Protein AF-A0A351Y4X9-F1 (afdb_monomer)

Secondary structure (DSSP, 8-state):
--HHHHHHHHHHHHHHHHHH--TTSSS-HHHHHHHHHHHHHHHHHHHHSSSS---HHHHHHHHHHHHHHHHHHHH-

Sequence (76 aa):
MSFSDLIQEGNIGLIKAIEKFDPEKEFKFSTYATRWIKQSITKAIADMTKHVRIPVHLIDEINSYNKTYQLLFQKL

Nearest PDB structures (foldseek):
  5vi5-assembly1_F  TM=9.329E-01  e=3.983E-06  Mycolicibacterium smegmatis MC2 155
  7mkd-assembly1_L  TM=9.461E-01  e=8.104E-06  Escherichia coli
  8r6p-assembly1_F  TM=9.251E-01  e=9.836E-06  Mycolicibacterium smegmatis MC2 155
  6ccv-assembly1_F  TM=9.374E-01  e=1.274E-05  Mycolicibacterium smegmatis MC2 155
  8qti-assembly1_F  TM=9.246E-01  e=1.546E-05  Mycolicibacterium smegmatis MC2 155

Structure (mmCIF, N/CA/C/O backbone):
data_AF-A0A351Y4X9-F1
#
_entry.id   AF-A0A351Y4X9-F1
#
loop_
_atom_site.group_PDB
_atom_site.id
_atom_site.type_symbol
_atom_site.label_atom_id
_atom_site.label_alt_id
_atom_site.label_comp_id
_atom_site.label_asym_id
_atom_site.label_entity_id
_atom_site.label_seq_id
_atom_site.pdbx_PDB_ins_code
_atom_site.Cartn_x
_atom_site.Cartn_y
_atom_site.Cartn_z
_atom_site.occupancy
_atom_site.B_iso_or_equiv
_at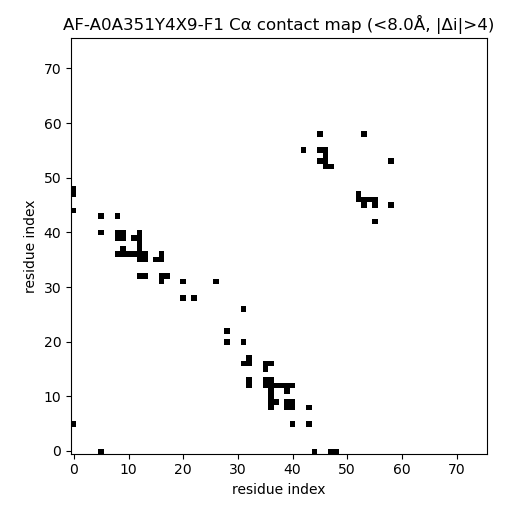om_site.auth_seq_id
_atom_site.auth_comp_id
_atom_site.auth_asym_id
_atom_site.auth_atom_id
_atom_site.pdbx_PDB_model_num
ATOM 1 N N . MET A 1 1 ? 0.861 1.845 -16.306 1.00 77.12 1 MET A N 1
ATOM 2 C CA . MET A 1 1 ? -0.338 2.007 -15.462 1.00 77.12 1 MET A CA 1
ATOM 3 C C . MET A 1 1 ? -0.560 3.488 -15.238 1.00 77.12 1 MET A C 1
ATOM 5 O O . MET A 1 1 ? 0.409 4.184 -14.947 1.00 77.12 1 MET A O 1
ATOM 9 N N . SER A 1 2 ? -1.777 3.974 -15.468 1.00 90.75 2 SER A N 1
ATOM 10 C CA . SER A 1 2 ? -2.103 5.389 -15.298 1.00 90.75 2 SER A CA 1
ATOM 11 C C . SER A 1 2 ? -2.312 5.730 -13.817 1.00 90.75 2 SER A C 1
ATOM 13 O O . SER A 1 2 ? -2.507 4.851 -12.977 1.00 90.75 2 SER A O 1
ATOM 15 N N . PHE A 1 3 ? -2.286 7.021 -13.483 1.00 91.38 3 PHE A N 1
ATOM 16 C CA . PHE A 1 3 ? -2.610 7.481 -12.130 1.00 91.38 3 PHE A CA 1
ATOM 17 C C . PHE A 1 3 ? -4.063 7.161 -11.734 1.00 91.38 3 PHE A C 1
ATOM 19 O O . PHE A 1 3 ? -4.333 6.855 -10.577 1.00 91.38 3 PHE A O 1
ATOM 26 N N . SER A 1 4 ? -4.990 7.171 -12.697 1.00 94.56 4 SER A N 1
ATOM 27 C CA . SER A 1 4 ? -6.392 6.820 -12.449 1.00 94.56 4 SER A CA 1
ATOM 28 C C . SER A 1 4 ? -6.550 5.346 -12.069 1.00 94.56 4 SER A C 1
ATOM 30 O O . SER A 1 4 ? -7.268 5.051 -11.116 1.00 94.56 4 SER A O 1
ATOM 32 N N . ASP A 1 5 ? -5.812 4.439 -12.717 1.00 93.38 5 ASP A N 1
ATOM 33 C CA . ASP A 1 5 ? -5.832 3.007 -12.379 1.00 93.38 5 ASP A CA 1
ATOM 34 C C . ASP A 1 5 ? -5.360 2.773 -10.935 1.00 93.38 5 ASP A C 1
ATOM 36 O O . ASP A 1 5 ? -5.971 2.019 -10.183 1.00 93.38 5 ASP A O 1
ATOM 40 N N . LEU A 1 6 ? -4.314 3.490 -10.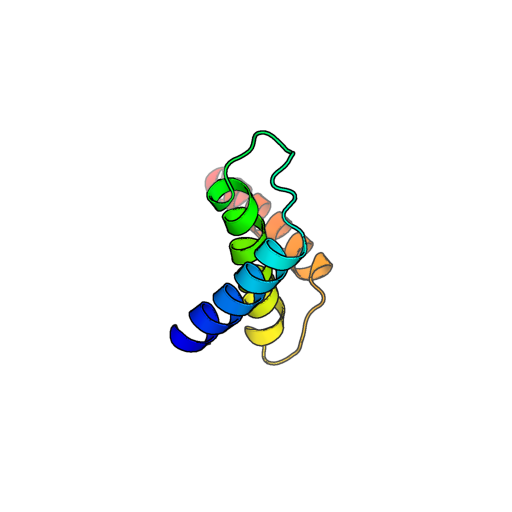509 1.00 93.75 6 LEU A N 1
ATOM 41 C CA . LEU A 1 6 ? -3.810 3.438 -9.133 1.00 93.75 6 LEU A CA 1
ATOM 42 C C . LEU A 1 6 ? -4.845 3.907 -8.105 1.00 93.75 6 LEU A C 1
ATOM 44 O O . LEU A 1 6 ? -4.964 3.307 -7.036 1.00 93.75 6 LEU A O 1
ATOM 48 N N . ILE A 1 7 ? -5.596 4.967 -8.419 1.00 96.00 7 ILE A N 1
ATOM 49 C CA . ILE A 1 7 ? -6.686 5.448 -7.562 1.00 96.00 7 ILE A CA 1
ATOM 50 C C . ILE A 1 7 ? -7.774 4.380 -7.448 1.00 96.00 7 ILE A C 1
ATOM 52 O O . ILE A 1 7 ? -8.234 4.100 -6.343 1.00 96.00 7 ILE A O 1
ATOM 56 N N . GLN A 1 8 ? -8.155 3.750 -8.559 1.00 96.75 8 GLN A N 1
ATOM 57 C CA . GLN A 1 8 ? -9.196 2.722 -8.553 1.00 96.75 8 GLN A CA 1
ATOM 58 C C . GLN A 1 8 ? -8.779 1.485 -7.753 1.00 96.75 8 GLN A C 1
ATOM 60 O O . GLN A 1 8 ? -9.554 0.991 -6.934 1.00 96.75 8 GLN A O 1
ATOM 65 N N . GLU A 1 9 ? -7.533 1.041 -7.887 1.00 96.50 9 GLU A N 1
ATOM 66 C CA . GLU A 1 9 ? -6.985 -0.045 -7.069 1.00 96.50 9 GLU A CA 1
ATOM 67 C C . GLU A 1 9 ? -6.906 0.327 -5.583 1.00 96.50 9 GLU A C 1
ATOM 69 O O . GLU A 1 9 ? -7.165 -0.505 -4.706 1.00 96.50 9 GLU A O 1
ATOM 74 N N . GLY A 1 10 ? -6.611 1.594 -5.281 1.00 97.19 10 GLY A N 1
ATOM 75 C CA . GLY A 1 10 ? -6.700 2.149 -3.933 1.00 97.19 10 GLY A CA 1
ATOM 76 C C . GLY A 1 10 ? -8.125 2.116 -3.373 1.00 97.19 10 GLY A C 1
ATOM 77 O O . GLY A 1 10 ? -8.315 1.689 -2.234 1.00 97.19 10 GLY A O 1
ATOM 78 N N . ASN A 1 11 ? -9.127 2.481 -4.179 1.00 97.75 11 ASN A N 1
ATOM 79 C CA . ASN A 1 11 ? -10.545 2.422 -3.810 1.00 97.75 11 ASN A CA 1
ATOM 80 C C . ASN A 1 11 ? -10.982 0.984 -3.492 1.00 97.75 11 ASN A C 1
ATOM 82 O O . ASN A 1 11 ? -11.644 0.754 -2.482 1.00 97.75 11 ASN A O 1
ATOM 86 N N . ILE A 1 12 ? -10.540 -0.005 -4.278 1.00 97.25 12 ILE A N 1
ATOM 87 C CA . ILE A 1 12 ? -10.778 -1.431 -3.990 1.00 97.25 12 ILE A CA 1
ATOM 88 C C . ILE A 1 12 ? -10.155 -1.832 -2.643 1.00 97.25 12 ILE A C 1
ATOM 90 O O . ILE A 1 12 ? -10.767 -2.559 -1.855 1.00 97.25 12 ILE A O 1
ATOM 94 N N . GLY A 1 13 ? -8.941 -1.356 -2.354 1.00 97.19 13 GLY A N 1
ATOM 95 C CA . GLY A 1 13 ? -8.286 -1.562 -1.061 1.00 97.19 13 GLY A CA 1
ATOM 96 C C . GLY A 1 13 ? -9.058 -0.934 0.103 1.00 97.19 13 GLY A C 1
ATOM 97 O O . GLY A 1 13 ? -9.196 -1.553 1.157 1.00 97.19 13 GLY A O 1
ATOM 98 N N . LEU A 1 14 ? -9.605 0.266 -0.094 1.00 97.94 14 LEU A N 1
ATOM 99 C CA . LEU A 1 14 ? -10.409 0.966 0.904 1.00 97.94 14 LEU A CA 1
A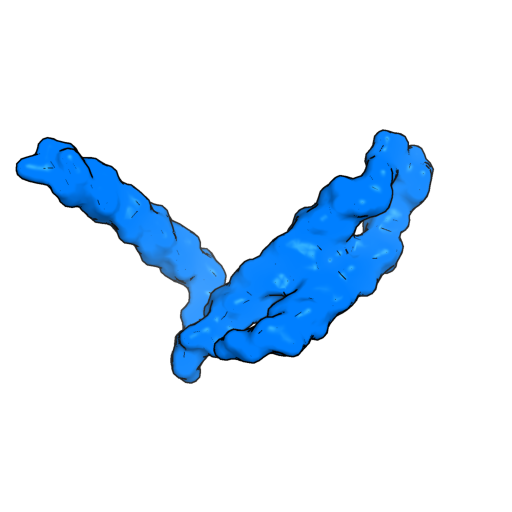TOM 100 C C . LEU A 1 14 ? -11.718 0.226 1.211 1.00 97.94 14 LEU A C 1
ATOM 102 O O . LEU A 1 14 ? -12.036 0.049 2.383 1.00 97.94 14 LEU A O 1
ATOM 106 N N . ILE A 1 15 ? -12.440 -0.259 0.195 1.00 97.94 15 ILE A N 1
ATOM 107 C CA . ILE A 1 15 ? -13.684 -1.027 0.391 1.00 97.94 15 ILE A CA 1
ATOM 108 C C . ILE A 1 15 ? -13.418 -2.267 1.254 1.00 97.94 15 ILE A C 1
ATOM 110 O O . ILE A 1 15 ? -14.103 -2.486 2.250 1.00 97.94 15 ILE A O 1
ATOM 114 N N . LYS A 1 16 ? -12.345 -3.015 0.963 1.00 96.62 16 LYS A N 1
ATOM 115 C CA . LYS A 1 16 ? -11.928 -4.168 1.785 1.00 96.62 16 LYS A CA 1
ATOM 116 C C . LYS A 1 16 ? -11.592 -3.785 3.223 1.00 96.62 16 LYS A C 1
ATOM 118 O O . LYS A 1 16 ? -11.820 -4.574 4.139 1.00 96.62 16 LYS A O 1
ATOM 123 N N . ALA A 1 17 ? -11.010 -2.603 3.424 1.00 97.00 17 ALA A N 1
ATOM 124 C CA . ALA A 1 17 ? -10.746 -2.101 4.762 1.00 97.00 17 ALA A CA 1
ATOM 125 C C . ALA A 1 17 ? -12.050 -1.830 5.515 1.00 97.00 17 ALA A C 1
ATOM 127 O O . ALA A 1 17 ? -12.131 -2.190 6.680 1.00 97.00 17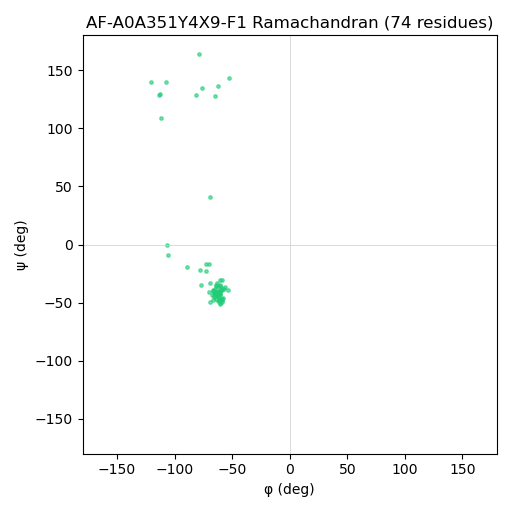 ALA A O 1
ATOM 128 N N . ILE A 1 18 ? -13.055 -1.239 4.861 1.00 96.88 18 ILE A N 1
ATOM 129 C CA . ILE A 1 18 ? -14.373 -0.964 5.454 1.00 96.88 18 ILE A CA 1
ATOM 130 C C . ILE A 1 18 ? -15.063 -2.272 5.851 1.00 96.88 18 ILE A C 1
ATOM 132 O O . ILE A 1 18 ? -15.492 -2.405 6.990 1.00 96.88 18 ILE A O 1
ATOM 136 N N . GLU A 1 19 ? -15.101 -3.260 4.954 1.00 96.12 19 GLU A N 1
ATOM 137 C CA . GLU A 1 19 ? -15.757 -4.557 5.200 1.00 96.12 19 GLU A CA 1
ATOM 138 C C . GLU A 1 19 ? -15.162 -5.330 6.384 1.00 96.12 19 GLU A C 1
ATOM 140 O O . GLU A 1 19 ? -15.855 -6.105 7.037 1.00 96.12 19 GLU A O 1
ATOM 145 N N . LYS A 1 20 ? -13.861 -5.154 6.644 1.00 94.19 20 LYS A N 1
ATOM 146 C CA . LYS A 1 20 ? -13.122 -5.896 7.676 1.00 94.19 20 LYS A CA 1
ATOM 147 C C . LYS A 1 20 ? -12.789 -5.069 8.909 1.00 94.19 20 LYS A C 1
ATOM 149 O O . LYS A 1 20 ? -12.072 -5.568 9.780 1.00 94.19 20 LYS A O 1
ATOM 154 N N . PHE A 1 21 ? -13.172 -3.799 8.939 1.00 95.69 21 PHE A N 1
ATOM 155 C CA . PHE A 1 21 ? -12.875 -2.946 10.075 1.00 95.69 21 PHE A CA 1
ATOM 156 C C . PHE A 1 21 ? -13.823 -3.279 11.219 1.00 95.69 21 PHE A C 1
ATOM 158 O O . PHE A 1 21 ? -15.025 -3.421 11.027 1.00 95.69 21 PHE A O 1
ATOM 165 N N . ASP A 1 22 ? -13.251 -3.397 12.409 1.00 94.19 22 ASP A N 1
ATOM 166 C CA . ASP A 1 22 ? -13.983 -3.653 13.636 1.00 94.19 22 ASP A CA 1
ATOM 167 C C . ASP A 1 22 ? -13.884 -2.395 14.509 1.00 94.19 22 ASP A C 1
ATOM 169 O O . ASP A 1 22 ? -12.782 -2.091 14.982 1.00 94.19 22 ASP A O 1
ATOM 173 N N . PRO A 1 23 ? -14.980 -1.631 14.672 1.00 91.25 23 PRO A N 1
ATOM 174 C CA . PRO A 1 23 ? -14.974 -0.387 15.432 1.00 91.25 23 PRO A CA 1
ATOM 175 C C . PRO A 1 23 ? -14.802 -0.599 16.941 1.00 91.25 23 PRO A C 1
ATOM 177 O O . PRO A 1 23 ? -14.435 0.351 17.626 1.00 91.25 23 PRO A O 1
ATOM 180 N N . GLU A 1 24 ? -15.010 -1.818 17.453 1.00 93.69 24 GLU A N 1
ATOM 181 C CA . GLU A 1 24 ? -14.794 -2.150 18.869 1.00 93.69 24 GLU A CA 1
ATOM 182 C C . GLU A 1 24 ? -13.299 -2.211 19.221 1.00 93.69 24 GLU A C 1
ATOM 184 O O . GLU A 1 24 ? -12.908 -2.153 20.387 1.00 93.69 24 GLU A O 1
ATOM 189 N N . LYS A 1 25 ? -12.424 -2.307 18.212 1.00 87.19 25 LYS A N 1
ATOM 190 C CA . LYS A 1 25 ? -10.976 -2.210 18.406 1.00 87.19 25 LYS A CA 1
ATOM 191 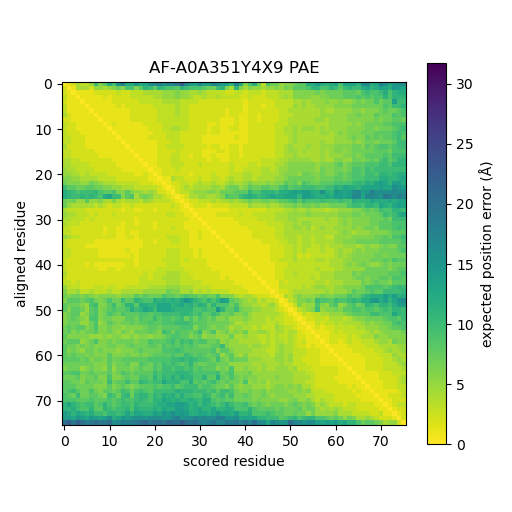C C . LYS A 1 25 ? -10.590 -0.737 18.492 1.00 87.19 25 LYS A C 1
ATOM 193 O O . LYS A 1 25 ? -10.877 0.029 17.578 1.00 87.19 25 LYS A O 1
ATOM 198 N N . GLU A 1 26 ? -9.853 -0.355 19.534 1.00 88.75 26 GLU A N 1
ATOM 199 C CA . GLU A 1 26 ? -9.431 1.029 19.834 1.00 88.75 26 GLU A CA 1
ATOM 200 C C . GLU A 1 26 ? -8.381 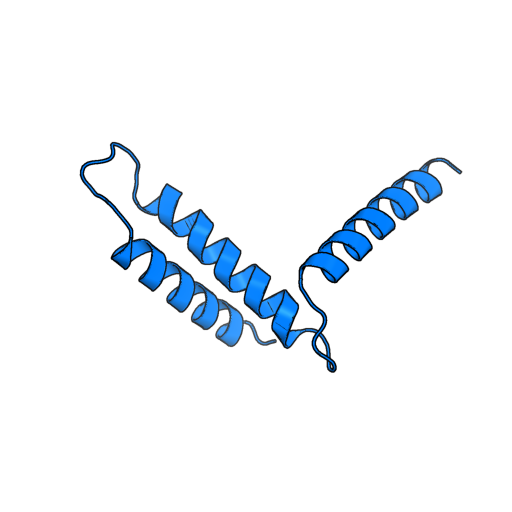1.620 18.858 1.00 88.75 26 GLU A C 1
ATOM 202 O O . GLU A 1 26 ? -7.441 2.314 19.247 1.00 88.75 26 GLU A O 1
ATOM 207 N N . PHE A 1 27 ? -8.509 1.367 17.556 1.00 91.50 27 PHE A N 1
ATOM 208 C CA . PHE A 1 27 ? -7.632 1.904 16.525 1.00 91.50 27 PHE A CA 1
ATOM 209 C C . PHE A 1 27 ? -8.423 2.726 15.516 1.00 91.50 27 PHE A C 1
ATOM 211 O O . PHE A 1 27 ? -9.504 2.357 15.066 1.00 91.50 27 PHE A O 1
ATOM 218 N N . LYS A 1 28 ? -7.836 3.846 15.089 1.00 93.81 28 LYS A N 1
ATOM 219 C CA . LYS A 1 28 ? -8.431 4.697 14.056 1.00 93.81 28 LYS A CA 1
ATOM 220 C C . LYS A 1 28 ? -8.544 3.930 12.738 1.00 93.81 28 LYS A C 1
ATOM 222 O O . LYS A 1 28 ? -7.571 3.324 12.283 1.00 93.81 28 LYS A O 1
ATOM 227 N N . PHE A 1 29 ? -9.690 4.061 12.071 1.00 95.12 29 PHE A N 1
ATOM 228 C CA . PHE A 1 29 ? -9.924 3.473 10.751 1.00 95.12 29 PHE A CA 1
ATOM 229 C C . PHE A 1 29 ? -8.843 3.854 9.729 1.00 95.12 29 PHE A C 1
ATOM 231 O O . PHE A 1 29 ? -8.388 3.002 8.971 1.00 95.12 29 PHE A O 1
ATOM 238 N N . SER A 1 30 ? -8.360 5.102 9.743 1.00 95.75 30 SER A N 1
ATOM 239 C CA . SER A 1 30 ? -7.310 5.573 8.827 1.00 95.75 30 SER A CA 1
ATOM 240 C C . SER A 1 30 ? -6.022 4.746 8.916 1.00 95.75 30 SER A C 1
ATOM 242 O O . SER A 1 30 ? -5.421 4.427 7.886 1.00 95.75 30 SER A O 1
ATOM 244 N N . THR A 1 31 ? -5.627 4.327 10.121 1.00 95.19 31 THR A N 1
ATOM 245 C CA . THR A 1 31 ? -4.467 3.452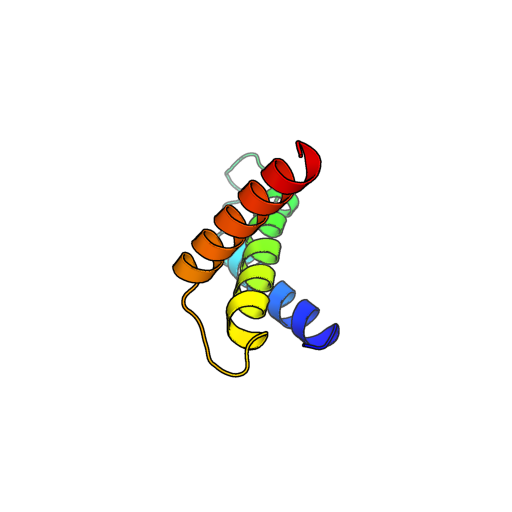 10.341 1.00 95.19 31 THR A CA 1
ATOM 246 C C . THR A 1 31 ? -4.674 2.088 9.684 1.00 95.19 31 THR A C 1
ATOM 248 O O . THR A 1 31 ? -3.772 1.576 9.017 1.00 95.19 31 THR A O 1
ATOM 251 N N . TYR A 1 32 ? -5.870 1.514 9.829 1.00 95.25 32 TYR A N 1
ATOM 252 C CA . TYR A 1 32 ? -6.215 0.221 9.243 1.00 95.25 32 TYR A CA 1
ATOM 253 C C . TYR A 1 32 ? -6.311 0.298 7.713 1.00 95.25 32 TYR A C 1
ATOM 255 O O . TYR A 1 32 ? -5.654 -0.469 7.004 1.00 95.25 32 TYR A O 1
ATOM 263 N N . ALA A 1 33 ? -7.052 1.279 7.197 1.00 97.12 33 ALA A N 1
ATOM 264 C CA . ALA A 1 33 ? -7.269 1.493 5.771 1.00 97.12 33 ALA A CA 1
ATOM 265 C C . ALA A 1 33 ? -5.965 1.714 5.000 1.00 97.12 33 ALA A C 1
ATOM 267 O O . ALA A 1 33 ? -5.785 1.147 3.923 1.00 97.12 33 ALA A O 1
ATOM 268 N N . THR A 1 34 ? -5.008 2.449 5.575 1.00 97.19 34 THR A N 1
ATOM 269 C CA . THR A 1 34 ? -3.708 2.712 4.932 1.00 97.19 34 THR A CA 1
ATOM 270 C C . THR A 1 34 ? -2.974 1.420 4.551 1.00 97.19 34 THR A C 1
ATOM 272 O O . THR A 1 34 ? -2.347 1.353 3.492 1.00 97.19 34 THR A O 1
ATOM 275 N N . ARG A 1 35 ? -3.065 0.362 5.373 1.00 96.06 35 ARG A N 1
ATOM 276 C CA . ARG A 1 35 ? -2.417 -0.930 5.086 1.00 96.06 35 ARG A CA 1
ATOM 277 C C . ARG A 1 35 ? -3.061 -1.621 3.882 1.00 96.06 35 ARG A C 1
ATOM 279 O O . ARG A 1 35 ? -2.337 -2.091 3.006 1.00 96.06 35 ARG A O 1
ATOM 286 N N . TRP A 1 36 ? -4.391 -1.625 3.808 1.00 97.44 36 TRP A N 1
ATOM 287 C CA . TRP A 1 36 ? -5.146 -2.236 2.709 1.00 97.44 36 TRP A CA 1
ATOM 288 C C . TRP A 1 36 ? -5.005 -1.476 1.391 1.00 97.44 36 TRP A C 1
ATOM 290 O O . TRP A 1 36 ? -4.803 -2.101 0.351 1.00 97.44 36 TRP A O 1
ATOM 300 N N . ILE A 1 37 ? -5.033 -0.139 1.432 1.00 97.44 37 ILE A N 1
ATOM 301 C CA . ILE A 1 37 ? -4.816 0.711 0.252 1.00 97.44 37 ILE A CA 1
ATOM 302 C C . ILE A 1 37 ? -3.421 0.451 -0.321 1.00 97.44 37 ILE A C 1
ATOM 304 O O . ILE A 1 37 ? -3.282 0.139 -1.505 1.00 97.44 37 ILE A O 1
ATOM 308 N N . LYS A 1 38 ? -2.383 0.496 0.529 1.00 97.06 38 LYS A N 1
ATOM 309 C CA . LYS A 1 38 ? -1.003 0.234 0.100 1.00 97.06 38 LYS A CA 1
ATOM 310 C C . LYS A 1 38 ? -0.848 -1.173 -0.474 1.00 97.06 38 LYS A C 1
ATOM 312 O O . LYS A 1 38 ? -0.208 -1.334 -1.506 1.00 97.06 38 LYS A O 1
ATOM 317 N N . GLN A 1 39 ? -1.429 -2.186 0.169 1.00 95.31 39 GLN A N 1
ATOM 318 C CA . GLN A 1 39 ? -1.367 -3.563 -0.319 1.00 95.31 39 GLN A CA 1
ATOM 319 C C . GLN A 1 39 ? -2.015 -3.713 -1.702 1.00 95.31 39 GLN A C 1
ATOM 321 O O . GLN A 1 39 ? -1.420 -4.342 -2.575 1.00 95.31 39 GLN A O 1
ATOM 326 N N . SER A 1 40 ? -3.210 -3.144 -1.898 1.00 96.25 40 SER A N 1
ATOM 327 C CA . SER A 1 40 ? -3.953 -3.232 -3.161 1.00 96.25 40 SER A CA 1
ATOM 328 C C . SER A 1 40 ? -3.163 -2.603 -4.309 1.00 96.25 40 SER A C 1
ATOM 330 O O . SER A 1 40 ? -2.917 -3.252 -5.323 1.00 96.25 40 SER A O 1
ATOM 332 N N . ILE A 1 41 ? -2.639 -1.394 -4.085 1.00 95.12 41 ILE A N 1
ATOM 333 C CA . ILE A 1 41 ? -1.801 -0.684 -5.056 1.00 95.12 41 ILE A CA 1
ATOM 334 C C . ILE A 1 41 ? -0.529 -1.478 -5.388 1.00 95.12 41 ILE A C 1
ATOM 336 O O . ILE A 1 41 ? -0.243 -1.711 -6.561 1.00 95.12 41 ILE A O 1
ATOM 340 N N . THR A 1 42 ? 0.230 -1.934 -4.385 1.00 93.19 42 THR A N 1
ATOM 341 C CA . THR A 1 42 ? 1.472 -2.695 -4.619 1.00 93.19 42 THR A CA 1
ATOM 342 C C . THR A 1 42 ? 1.207 -3.978 -5.404 1.00 93.19 42 THR A C 1
ATOM 344 O O . THR A 1 42 ? 1.981 -4.324 -6.296 1.00 93.19 42 THR A O 1
ATOM 347 N N . LYS A 1 43 ? 0.102 -4.671 -5.108 1.00 90.69 43 LYS A N 1
ATOM 348 C CA . LYS A 1 43 ? -0.295 -5.875 -5.840 1.00 90.69 43 LYS A CA 1
ATOM 349 C C . LYS A 1 43 ? -0.625 -5.562 -7.301 1.00 90.69 43 LYS A C 1
ATOM 351 O O . LYS A 1 43 ? -0.121 -6.250 -8.182 1.00 90.69 43 LYS A O 1
ATOM 356 N N . ALA A 1 44 ? -1.412 -4.519 -7.563 1.00 91.56 44 ALA A N 1
ATOM 357 C CA . ALA A 1 44 ? -1.759 -4.118 -8.924 1.00 91.56 44 ALA A CA 1
ATOM 358 C C . ALA A 1 44 ? -0.521 -3.722 -9.747 1.00 91.56 44 ALA A C 1
ATOM 360 O O . ALA A 1 44 ? -0.382 -4.133 -10.896 1.00 91.56 44 ALA A O 1
ATOM 361 N N . ILE A 1 45 ? 0.431 -3.005 -9.136 1.00 90.38 45 ILE A N 1
ATOM 362 C CA . ILE A 1 45 ? 1.732 -2.703 -9.750 1.00 90.38 45 ILE A CA 1
ATOM 363 C C . ILE A 1 45 ? 2.462 -4.006 -10.104 1.00 90.38 45 ILE A C 1
ATOM 365 O O . ILE A 1 45 ? 2.920 -4.164 -11.234 1.00 90.38 45 ILE A O 1
ATOM 369 N N . ALA A 1 46 ? 2.565 -4.954 -9.173 1.00 87.44 46 ALA A N 1
ATOM 370 C CA . ALA A 1 46 ? 3.256 -6.220 -9.413 1.00 87.44 46 ALA A CA 1
ATOM 371 C C . ALA A 1 46 ? 2.614 -7.045 -10.546 1.00 87.44 46 ALA A C 1
ATOM 373 O O . ALA A 1 46 ? 3.331 -7.590 -11.383 1.00 87.44 46 ALA A O 1
ATOM 374 N N . ASP A 1 47 ? 1.281 -7.095 -10.605 1.00 84.75 47 ASP A N 1
ATOM 375 C CA . ASP A 1 47 ? 0.544 -7.876 -11.602 1.00 84.75 47 ASP A CA 1
ATOM 376 C C . ASP A 1 47 ? 0.510 -7.201 -12.995 1.00 84.75 47 ASP A C 1
ATOM 378 O O . ASP A 1 47 ? 0.557 -7.907 -14.001 1.00 84.75 47 ASP A O 1
ATOM 382 N N . MET A 1 48 ? 0.449 -5.861 -13.079 1.00 80.62 48 MET A N 1
ATOM 383 C CA . MET A 1 48 ? 0.205 -5.128 -14.340 1.00 80.62 48 MET A CA 1
ATOM 384 C C . MET A 1 48 ? 1.430 -4.420 -14.944 1.00 80.62 48 MET A C 1
ATOM 386 O O . MET A 1 48 ? 1.349 -3.895 -16.055 1.00 80.62 48 MET A O 1
ATOM 390 N N . THR A 1 49 ? 2.568 -4.335 -14.246 1.00 79.44 49 THR A N 1
ATOM 391 C CA . THR A 1 49 ? 3.746 -3.598 -14.766 1.00 79.44 49 THR A CA 1
ATOM 392 C C . THR A 1 49 ? 4.543 -4.345 -15.825 1.00 79.44 49 THR A C 1
ATOM 394 O O . THR A 1 49 ? 5.295 -3.719 -16.574 1.00 79.44 49 THR A O 1
ATOM 397 N N . LYS A 1 50 ? 4.435 -5.672 -15.881 1.00 80.25 50 LYS A N 1
ATOM 398 C CA . LYS A 1 50 ? 5.195 -6.510 -16.811 1.00 80.25 50 LYS A CA 1
ATOM 399 C C . LYS A 1 50 ? 4.270 -7.034 -17.906 1.00 80.25 50 LYS A C 1
ATOM 401 O O . LYS A 1 50 ? 3.151 -7.441 -17.624 1.00 80.25 50 LYS A O 1
ATOM 406 N N . HIS A 1 51 ? 4.761 -7.070 -19.147 1.00 82.50 51 HIS A N 1
ATOM 407 C CA . HIS A 1 51 ? 4.029 -7.670 -20.273 1.00 82.50 51 HIS A CA 1
ATOM 408 C C . HIS A 1 51 ? 3.706 -9.152 -20.040 1.00 82.50 51 HIS A C 1
ATOM 410 O O . HIS A 1 51 ? 2.684 -9.642 -20.507 1.00 82.50 51 HIS A O 1
ATOM 416 N N . VAL A 1 52 ? 4.571 -9.850 -19.299 1.00 84.31 52 VAL A N 1
ATOM 417 C CA . VAL A 1 52 ? 4.345 -11.215 -18.825 1.00 84.31 52 VAL A CA 1
ATOM 418 C C . VAL A 1 52 ? 4.230 -11.171 -17.311 1.00 84.31 52 VAL A C 1
ATOM 420 O O . VAL A 1 52 ? 5.100 -10.618 -16.638 1.00 84.31 52 VAL A O 1
ATOM 423 N N . ARG A 1 53 ? 3.159 -11.757 -16.777 1.00 84.44 53 ARG A N 1
ATOM 424 C CA . ARG A 1 53 ? 2.903 -11.797 -15.339 1.00 84.44 53 ARG A CA 1
ATOM 425 C C . ARG A 1 53 ? 3.977 -12.614 -14.625 1.00 84.44 53 ARG A C 1
ATOM 427 O O . ARG A 1 53 ? 4.203 -13.773 -14.963 1.00 84.44 53 ARG A O 1
ATOM 434 N N . ILE A 1 54 ? 4.573 -12.023 -13.596 1.00 86.00 54 ILE A N 1
ATOM 435 C CA . ILE A 1 54 ? 5.550 -12.682 -12.730 1.00 86.00 54 ILE A CA 1
ATOM 436 C C . ILE A 1 54 ? 4.926 -12.829 -11.335 1.00 86.00 54 ILE A C 1
ATOM 438 O O . ILE A 1 54 ? 4.402 -11.849 -10.803 1.00 86.00 54 ILE A O 1
ATOM 442 N N . PRO A 1 55 ? 4.947 -14.028 -10.729 1.00 88.00 55 PRO A N 1
ATOM 443 C CA . PRO A 1 55 ? 4.515 -14.227 -9.349 1.00 88.00 55 PRO A CA 1
ATOM 444 C C . PRO A 1 55 ? 5.208 -13.288 -8.347 1.00 88.00 55 PRO A C 1
ATOM 446 O O . PRO A 1 55 ? 6.404 -13.029 -8.450 1.00 88.00 55 PRO A O 1
ATOM 449 N N . VAL A 1 56 ? 4.469 -12.836 -7.325 1.00 84.31 56 VAL A N 1
ATOM 450 C CA . VAL A 1 56 ? 4.950 -11.834 -6.350 1.00 84.31 56 VAL A CA 1
ATOM 451 C C . VAL A 1 56 ? 6.212 -12.256 -5.585 1.00 84.31 56 VAL A C 1
ATOM 453 O O . VAL A 1 56 ? 7.101 -11.436 -5.397 1.00 84.31 56 VAL A O 1
ATOM 456 N N . HIS A 1 57 ? 6.345 -13.534 -5.219 1.00 86.56 57 HIS A N 1
ATOM 457 C CA . HIS A 1 57 ? 7.512 -14.018 -4.471 1.00 86.56 57 HIS A CA 1
ATOM 458 C C . HIS A 1 57 ? 8.817 -13.891 -5.276 1.00 86.56 57 HIS A C 1
ATOM 460 O O . HIS A 1 57 ? 9.847 -13.532 -4.718 1.00 86.56 57 HIS A O 1
ATOM 466 N N . LEU A 1 58 ? 8.762 -14.080 -6.599 1.00 87.31 58 LEU A N 1
ATOM 467 C CA . LEU A 1 58 ? 9.926 -13.879 -7.468 1.00 87.31 58 LEU A CA 1
ATOM 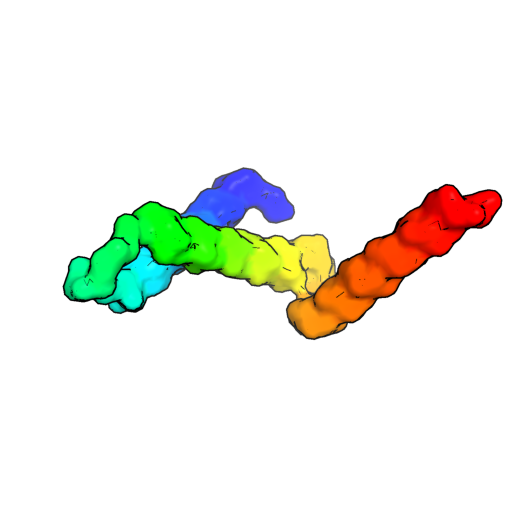468 C C . LEU A 1 58 ? 10.304 -12.397 -7.566 1.00 87.31 58 LEU A C 1
ATOM 470 O O . LEU A 1 58 ? 11.479 -12.057 -7.667 1.00 87.31 58 LEU A O 1
ATOM 474 N N . ILE A 1 59 ? 9.319 -11.497 -7.516 1.00 86.81 59 ILE A N 1
ATOM 475 C CA . ILE A 1 59 ? 9.568 -10.050 -7.498 1.00 86.81 59 ILE A CA 1
ATOM 476 C C . ILE A 1 59 ? 10.278 -9.653 -6.197 1.00 86.81 59 ILE A C 1
ATOM 478 O O . ILE A 1 59 ? 11.209 -8.847 -6.229 1.00 86.81 59 ILE A O 1
ATOM 482 N N . ASP 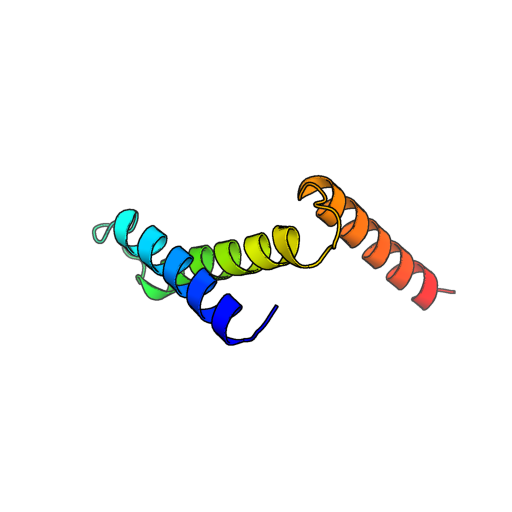A 1 60 ? 9.882 -10.239 -5.067 1.00 86.25 60 ASP A N 1
ATOM 483 C CA . ASP A 1 60 ? 10.536 -10.011 -3.777 1.00 86.25 60 ASP A CA 1
ATOM 484 C C . ASP A 1 60 ? 11.991 -10.513 -3.775 1.00 86.25 60 ASP A C 1
ATOM 486 O O . ASP A 1 60 ? 12.884 -9.798 -3.307 1.00 86.25 60 ASP A O 1
ATOM 490 N N . GLU A 1 61 ? 12.259 -11.681 -4.371 1.00 90.88 61 GLU A N 1
ATOM 491 C CA . GLU A 1 61 ? 13.622 -12.199 -4.567 1.00 90.88 61 GLU A CA 1
ATOM 492 C C . GLU A 1 61 ? 14.479 -11.252 -5.421 1.00 90.88 61 GLU A C 1
ATOM 494 O O . GLU A 1 61 ? 15.593 -10.894 -5.026 1.00 90.88 61 GLU A O 1
ATOM 499 N N . ILE A 1 62 ? 13.943 -10.768 -6.546 1.00 90.00 62 ILE A N 1
ATOM 500 C CA . ILE A 1 62 ? 14.623 -9.805 -7.427 1.00 90.00 62 ILE A CA 1
ATOM 501 C C . ILE A 1 62 ? 14.926 -8.497 -6.683 1.00 90.00 62 ILE A C 1
ATOM 503 O O . ILE A 1 62 ? 16.019 -7.943 -6.812 1.00 90.00 62 ILE A O 1
ATOM 507 N N . ASN A 1 63 ? 13.983 -7.986 -5.889 1.00 89.31 63 ASN A N 1
ATOM 508 C CA . ASN A 1 63 ? 14.182 -6.760 -5.115 1.00 89.31 63 ASN A CA 1
ATOM 509 C C . ASN A 1 63 ? 15.262 -6.931 -4.039 1.00 89.31 63 ASN A C 1
ATOM 511 O O . ASN A 1 63 ? 16.081 -6.030 -3.843 1.00 89.31 63 ASN A O 1
ATOM 515 N N . SER A 1 64 ? 15.287 -8.086 -3.369 1.00 91.50 64 SER A N 1
ATOM 516 C CA . SER A 1 64 ? 16.334 -8.434 -2.405 1.00 91.50 64 SER A CA 1
ATOM 517 C C . SER A 1 64 ? 17.711 -8.479 -3.073 1.00 91.50 64 SER A C 1
ATOM 519 O O . SER A 1 64 ? 18.645 -7.831 -2.595 1.00 91.50 64 SER A O 1
ATOM 521 N N . TYR A 1 65 ? 17.809 -9.150 -4.227 1.00 94.56 65 TYR A N 1
ATOM 522 C CA . TYR A 1 65 ? 19.028 -9.220 -5.033 1.00 94.56 65 TYR A CA 1
ATOM 523 C C . TYR A 1 65 ? 19.517 -7.835 -5.478 1.00 94.56 65 TYR A C 1
ATOM 525 O O . TYR A 1 65 ? 20.684 -7.494 -5.308 1.00 94.56 65 TYR A O 1
ATOM 533 N N . ASN A 1 66 ? 18.626 -6.993 -6.006 1.00 93.56 66 ASN A N 1
ATOM 534 C CA . ASN A 1 66 ? 18.997 -5.649 -6.449 1.00 93.56 66 ASN A CA 1
ATOM 535 C C . ASN A 1 66 ? 19.505 -4.787 -5.289 1.00 93.56 66 ASN A C 1
ATOM 537 O O . ASN A 1 66 ? 20.446 -4.012 -5.455 1.00 93.56 66 ASN A O 1
ATOM 541 N N . LYS A 1 67 ? 18.917 -4.938 -4.098 1.00 93.19 67 LYS A N 1
ATOM 542 C CA . LYS A 1 67 ? 19.355 -4.218 -2.901 1.00 93.19 67 LYS A CA 1
ATOM 543 C C . LYS A 1 67 ? 20.755 -4.648 -2.460 1.00 93.19 67 LYS A C 1
ATOM 545 O O . LYS A 1 67 ? 21.577 -3.787 -2.154 1.00 93.19 67 LYS A O 1
ATOM 550 N N . THR A 1 68 ? 21.052 -5.949 -2.433 1.00 95.00 68 THR A N 1
ATOM 551 C CA . THR A 1 68 ? 22.402 -6.439 -2.104 1.00 95.00 68 THR A CA 1
ATOM 552 C C . THR A 1 68 ? 23.420 -6.062 -3.171 1.00 95.00 68 THR A C 1
ATOM 554 O O . THR A 1 68 ? 24.521 -5.643 -2.819 1.00 95.00 68 THR A O 1
ATOM 557 N N . TYR A 1 69 ? 23.045 -6.120 -4.449 1.00 94.88 69 TYR A N 1
ATOM 558 C CA . TYR A 1 69 ? 23.882 -5.657 -5.553 1.00 94.88 69 TYR A CA 1
ATOM 559 C C . TYR A 1 69 ? 24.242 -4.171 -5.417 1.00 94.88 69 TYR A C 1
ATOM 561 O O . TYR A 1 69 ? 25.415 -3.820 -5.501 1.00 94.88 69 TYR A O 1
ATOM 569 N N . GLN A 1 70 ? 23.268 -3.298 -5.129 1.00 93.75 70 GLN A N 1
ATOM 570 C CA . GLN A 1 70 ? 23.536 -1.870 -4.912 1.00 93.75 70 GLN A CA 1
ATOM 571 C C . GLN A 1 70 ? 24.461 -1.618 -3.716 1.00 93.75 70 GLN A C 1
ATOM 573 O O . GLN A 1 70 ? 25.360 -0.785 -3.801 1.00 93.75 70 GLN A O 1
ATOM 578 N N . LEU A 1 71 ? 24.279 -2.357 -2.619 1.00 94.12 71 LEU A N 1
ATOM 579 C CA . LEU A 1 71 ? 25.156 -2.264 -1.448 1.00 94.12 71 LEU A CA 1
ATOM 580 C C . LEU A 1 71 ? 26.586 -2.728 -1.750 1.00 94.12 71 LEU A C 1
ATOM 582 O O . LEU A 1 71 ? 27.531 -2.146 -1.225 1.00 94.12 71 LEU A O 1
ATOM 586 N N . LEU A 1 72 ? 26.748 -3.774 -2.565 1.00 95.31 72 LEU A N 1
ATOM 587 C CA . LEU A 1 72 ? 28.057 -4.249 -3.012 1.00 95.31 72 LEU A CA 1
ATOM 588 C C . LEU A 1 72 ? 28.727 -3.207 -3.913 1.00 95.31 72 LEU A C 1
ATOM 590 O O . LEU A 1 72 ? 29.882 -2.866 -3.686 1.00 95.31 72 LEU A O 1
ATOM 594 N N . PHE A 1 73 ? 27.985 -2.676 -4.887 1.00 95.06 73 PHE A N 1
ATOM 595 C CA . PHE A 1 73 ? 28.473 -1.671 -5.827 1.00 95.06 73 PHE A CA 1
ATOM 596 C C . PHE A 1 73 ? 28.927 -0.387 -5.128 1.00 95.06 73 PHE A C 1
ATOM 598 O O . PHE A 1 73 ? 29.890 0.222 -5.555 1.00 95.06 73 PHE A O 1
ATOM 605 N N . GLN A 1 74 ? 28.267 0.021 -4.041 1.00 92.00 74 GLN A N 1
ATOM 606 C CA . GLN A 1 74 ? 28.680 1.200 -3.273 1.00 92.00 74 GLN A CA 1
ATOM 607 C C . GLN A 1 74 ? 29.962 0.975 -2.447 1.00 92.00 74 GLN A C 1
ATOM 609 O O . GLN A 1 74 ? 30.610 1.942 -2.052 1.00 92.00 74 GLN A O 1
ATOM 614 N N . LYS A 1 75 ? 30.293 -0.279 -2.114 1.00 89.44 75 LYS A N 1
ATOM 615 C CA . LYS A 1 75 ? 31.460 -0.625 -1.284 1.00 89.44 75 LYS A CA 1
ATOM 616 C C . LYS A 1 75 ? 32.745 -0.847 -2.086 1.00 89.44 75 LYS A C 1
ATOM 618 O O . LYS A 1 75 ? 33.810 -0.851 -1.470 1.00 89.44 75 LYS A O 1
ATOM 623 N N . LEU A 1 76 ? 32.630 -1.100 -3.388 1.00 75.62 76 LEU A N 1
ATOM 624 C CA . LEU A 1 76 ? 33.735 -1.281 -4.336 1.00 75.62 76 LEU A CA 1
ATOM 625 C C . LEU A 1 76 ? 34.007 0.031 -5.075 1.00 75.62 76 LEU A C 1
ATOM 627 O O . LEU A 1 76 ? 35.196 0.276 -5.368 1.00 75.62 76 LEU A O 1
#

pLDDT: mean 91.92, std 5.31, range [75.62, 97.94]

Mean predicted aligned error: 5.22 Å

Foldseek 3Di:
DDPVVLVVLLVVLQVVLVVPDDPVPPDDSVVSSVVSSVVSSVVCCQQPVDPDRDDPVVVVVVVVVVVVVVVVVVVD

Radius of gyration: 16.62 Å; Cα contacts (8 Å, |Δi|>4): 47; chains: 1; bounding box: 50×22×40 Å

Solvent-accessible surface area (backbone atoms only — not comparable to full-atom values): 4370 Å² total; per-residue (Å²): 134,56,76,66,58,48,51,52,36,26,49,56,13,38,51,56,29,60,80,68,57,59,84,88,46,99,63,63,63,69,69,56,27,52,56,34,21,51,50,33,34,55,49,50,50,56,53,65,73,43,98,64,76,57,63,66,70,60,52,52,52,51,51,53,50,53,51,54,49,52,56,50,62,74,75,108